Protein AF-A0A9X1DQK3-F1 (afdb_monomer)

Mean predicted aligned error: 9.71 Å

Radius of gyration: 20.02 Å; Cα contacts (8 Å, |Δi|>4): 245; chains: 1; bounding box: 33×39×73 Å

Secondary structure (DSSP, 8-state):
--HHHHHHHHHHHHHHHHHHHHHHH--EEEEE-TTS-EEEEEEE---TTSPSSEEEEEEE-SSS--EEEEEEEEETTEEEEEEE----EE-TT--EE--SS-EEEEEEEPPPPTT--EEEEEEEEETTEEEEEEEE--

Sequence (138 aa):
MKKKSYLKLLIIFVLLGGGVYWYYNSISIWGTSENGMWKATYKKNQDQYVEKGWTGTLKQNSGDKVTVEDITFTDNNKTLMSVGDFEEGKSEDGEETVLYPFSAEFYGGDGPKKGHIYKVHVTWKDKGKSHTDSFRLK

Nearest PDB structures (foldseek):
  6d7j-assembly3_D  TM=5.078E-01  e=7.266E-02  Parabacteroides merdae CL03T12C32
  6d7j-assembly1_C  TM=5.142E-01  e=9.932E-02  Parabacteroides merdae CL03T12C32
  3m7o-assembly3_C  TM=3.415E-01  e=2.170E-01  Mus musculus
  7y1b-assembly1_A  TM=3.908E-01  e=3.614E+00  Mus musculus

Solvent-accessible surface area (backbone atoms only — not comparable to full-atom values): 7928 Å² total; per-residue (Å²): 131,66,71,70,55,55,53,54,53,50,50,51,51,49,51,52,51,48,51,50,52,48,57,72,71,55,59,55,34,36,30,54,28,94,85,54,33,39,35,40,39,39,31,56,53,77,54,90,89,48,76,87,37,21,42,26,35,43,34,48,73,47,83,77,89,59,49,60,53,36,40,36,35,30,52,64,89,43,77,77,40,74,48,57,83,71,70,71,49,67,50,96,90,65,52,70,47,76,58,74,73,37,67,47,78,67,44,78,42,80,73,89,59,91,93,62,46,38,35,43,34,43,31,32,32,52,99,87,44,77,46,74,47,70,31,55,45,85

pLDDT: mean 84.65, std 13.95, range [46.69, 98.06]

Foldseek 3Di:
DVPVVVVVVVVVVCCVVVVVVCVQVPAKWKKAFPVRQKIKIWGFDPDPPDPGWIWIKMWGPDDDDWAWAWKWKDWANHTPFIDGDDDFDADPVGDTDDCVRHMDTTDTHHGDDPPIWMKMWIWIDDPRDIDITIITID

Structure (mmCIF, N/CA/C/O backbone):
data_AF-A0A9X1DQK3-F1
#
_entry.id   AF-A0A9X1DQK3-F1
#
loop_
_atom_site.group_PDB
_atom_site.id
_atom_site.type_symbol
_atom_site.label_atom_id
_atom_site.label_alt_id
_atom_site.label_comp_id
_atom_site.label_asym_id
_atom_site.label_entity_id
_atom_site.label_seq_id
_atom_site.pdbx_PDB_ins_code
_atom_site.Cartn_x
_atom_site.Cartn_y
_atom_site.Cartn_z
_atom_site.occupancy
_atom_site.B_iso_or_equiv
_atom_site.auth_seq_id
_atom_site.auth_comp_id
_atom_site.auth_asym_id
_atom_site.auth_atom_id
_atom_site.pdbx_PDB_model_num
ATOM 1 N N . MET A 1 1 ? -20.643 -1.828 -54.652 1.00 46.75 1 MET A N 1
ATOM 2 C CA . MET A 1 1 ? -19.363 -2.380 -54.137 1.00 46.75 1 MET A CA 1
ATOM 3 C C . MET A 1 1 ? -18.669 -1.552 -53.036 1.00 46.75 1 MET A C 1
ATOM 5 O O . MET A 1 1 ? -17.681 -2.030 -52.502 1.00 46.75 1 MET A O 1
ATOM 9 N N . LYS A 1 2 ? -19.162 -0.370 -52.616 1.00 46.69 2 LYS A N 1
ATOM 10 C CA . LYS A 1 2 ? -18.430 0.501 -51.665 1.00 46.69 2 LYS A CA 1
ATOM 11 C C . LYS A 1 2 ? -18.613 0.172 -50.167 1.00 46.69 2 LYS A C 1
ATOM 13 O O . LYS A 1 2 ? -17.685 0.362 -49.392 1.00 46.69 2 LYS A O 1
ATOM 18 N N . LYS A 1 3 ? -19.755 -0.400 -49.750 1.00 48.94 3 LYS A N 1
ATOM 19 C CA . LYS A 1 3 ? -20.066 -0.684 -48.325 1.00 48.94 3 LYS A CA 1
ATOM 20 C C . LYS A 1 3 ? -19.091 -1.665 -47.641 1.00 48.94 3 LYS A C 1
ATOM 22 O O . LYS A 1 3 ? -18.758 -1.472 -46.479 1.00 48.94 3 LYS A O 1
ATOM 27 N N . LYS A 1 4 ? -18.579 -2.673 -48.365 1.00 54.09 4 LYS A N 1
ATOM 28 C CA . LYS A 1 4 ? -17.612 -3.655 -47.823 1.00 54.09 4 LYS A CA 1
ATOM 29 C C . LYS A 1 4 ? -16.218 -3.058 -47.559 1.00 54.09 4 LYS A C 1
ATOM 31 O O . LYS A 1 4 ? -15.496 -3.591 -46.725 1.00 54.09 4 LYS A O 1
ATOM 36 N N . SER A 1 5 ? -15.846 -1.968 -48.241 1.00 59.38 5 SER A N 1
ATOM 37 C CA . SER A 1 5 ? -14.532 -1.322 -48.083 1.00 59.38 5 SER A CA 1
ATOM 38 C C . SER A 1 5 ? -14.469 -0.439 -46.835 1.00 59.38 5 SER A C 1
ATOM 40 O O . SER A 1 5 ? -13.489 -0.489 -46.099 1.00 59.38 5 SER A O 1
ATOM 42 N N . TYR A 1 6 ? -15.538 0.313 -46.553 1.00 62.84 6 TYR A N 1
ATOM 43 C CA . TYR A 1 6 ? -15.626 1.142 -45.345 1.00 62.84 6 TYR A CA 1
ATOM 44 C C . TYR A 1 6 ? -15.716 0.305 -44.068 1.00 62.84 6 TYR A C 1
ATOM 46 O O . TYR A 1 6 ? -15.136 0.681 -43.058 1.00 62.84 6 TYR A O 1
ATOM 54 N N . LEU A 1 7 ? -16.363 -0.866 -44.125 1.00 67.75 7 LEU A N 1
ATOM 55 C CA . LEU A 1 7 ? -16.432 -1.781 -42.983 1.00 67.75 7 LEU A CA 1
ATOM 56 C C . LEU A 1 7 ? -15.043 -2.314 -42.588 1.00 67.75 7 LEU A C 1
ATOM 58 O O . LEU A 1 7 ? -14.727 -2.376 -41.406 1.00 67.75 7 LEU A O 1
ATOM 62 N N . LYS A 1 8 ? -14.183 -2.638 -43.566 1.00 68.75 8 LYS A N 1
ATOM 63 C CA . LYS A 1 8 ? -12.796 -3.062 -43.300 1.00 68.75 8 LYS A CA 1
ATOM 64 C C . LYS A 1 8 ? -11.957 -1.942 -42.679 1.00 68.75 8 LYS A C 1
ATOM 66 O O . LYS A 1 8 ? -11.216 -2.199 -41.738 1.00 68.75 8 LYS A O 1
ATOM 71 N N . LEU A 1 9 ? -12.099 -0.711 -43.172 1.00 71.88 9 LEU A N 1
ATOM 72 C CA . LEU A 1 9 ? -11.417 0.461 -42.612 1.00 71.88 9 LEU A CA 1
ATOM 73 C C . LEU A 1 9 ? -11.883 0.775 -41.185 1.00 71.88 9 LEU A C 1
ATOM 75 O O . LEU A 1 9 ? -11.050 1.036 -40.325 1.00 71.88 9 LEU A O 1
ATOM 79 N N . LEU A 1 10 ? -13.187 0.678 -40.912 1.00 75.69 10 LEU A N 1
ATOM 80 C CA . LEU A 1 10 ? -13.743 0.847 -39.568 1.00 75.69 10 LEU A CA 1
ATOM 81 C C . LEU A 1 10 ? -13.177 -0.197 -38.593 1.00 75.69 10 LEU A C 1
ATOM 83 O O . LEU A 1 10 ? -12.760 0.160 -37.500 1.00 75.69 10 LEU A O 1
ATOM 87 N N . ILE A 1 11 ? -13.105 -1.469 -39.002 1.00 77.94 11 ILE A N 1
ATOM 88 C CA . ILE A 1 11 ? -12.522 -2.544 -38.183 1.00 77.94 11 ILE A CA 1
ATOM 89 C C . ILE A 1 11 ? -11.049 -2.254 -37.868 1.00 77.94 11 ILE A C 1
ATOM 91 O O . ILE A 1 11 ? -10.636 -2.407 -36.724 1.00 77.94 11 ILE A O 1
ATOM 95 N N . ILE A 1 12 ? -10.266 -1.783 -38.843 1.00 77.94 12 ILE A N 1
ATOM 96 C CA . ILE A 1 12 ? -8.863 -1.395 -38.624 1.00 77.94 12 ILE A CA 1
ATOM 97 C C . ILE A 1 12 ? -8.765 -0.224 -37.637 1.00 77.94 12 ILE A C 1
ATOM 99 O O . ILE A 1 12 ? -7.951 -0.274 -36.720 1.00 77.94 12 ILE A O 1
ATOM 103 N N . PHE A 1 13 ? -9.617 0.796 -37.767 1.00 76.12 13 PHE A N 1
ATOM 104 C CA . PHE A 1 13 ? -9.651 1.928 -36.835 1.00 76.12 13 PHE A CA 1
ATOM 105 C C . PHE A 1 13 ? -10.070 1.522 -35.418 1.00 76.12 13 PHE A C 1
ATOM 107 O O . PHE A 1 13 ? -9.493 2.015 -34.456 1.00 76.12 13 PHE A O 1
ATOM 114 N N . VAL A 1 14 ? -11.024 0.599 -35.273 1.00 77.25 14 VAL A N 1
ATOM 115 C CA . VAL A 1 14 ? -11.441 0.062 -33.969 1.00 77.25 14 VAL A CA 1
ATOM 116 C C . VAL A 1 14 ? -10.349 -0.816 -33.357 1.00 77.25 14 VAL A C 1
ATOM 118 O O . VAL A 1 14 ? -10.127 -0.742 -32.155 1.00 77.25 14 VAL A O 1
ATOM 121 N N . LEU A 1 15 ? -9.623 -1.604 -34.155 1.00 73.31 15 LEU A N 1
ATOM 122 C CA . LEU A 1 15 ? -8.502 -2.418 -33.672 1.00 73.31 15 LEU A CA 1
ATOM 123 C C . LEU A 1 15 ? -7.295 -1.565 -33.269 1.00 73.31 15 LEU A C 1
ATOM 125 O O . LEU A 1 15 ? -6.686 -1.830 -32.237 1.00 73.31 15 LEU A O 1
ATOM 129 N N . LEU A 1 16 ? -6.968 -0.524 -34.038 1.00 71.94 16 LEU A N 1
ATOM 130 C CA . LEU A 1 16 ? -5.903 0.420 -33.693 1.00 71.94 16 LEU A CA 1
ATOM 131 C C . LEU A 1 16 ? -6.301 1.285 -32.493 1.00 71.94 16 LEU A C 1
ATOM 133 O O . LEU A 1 16 ? -5.528 1.403 -31.551 1.00 71.94 16 LEU A O 1
ATOM 137 N N . GLY A 1 17 ? -7.523 1.823 -32.475 1.00 60.53 17 GLY A N 1
ATOM 138 C CA . GLY A 1 17 ? -8.048 2.599 -31.351 1.00 60.53 17 GLY A CA 1
ATOM 139 C C . GLY A 1 17 ? -8.172 1.766 -30.073 1.00 60.53 17 GLY A C 1
ATOM 140 O O . GLY A 1 17 ? -7.756 2.211 -29.009 1.00 60.53 17 GLY A O 1
ATOM 141 N N . GLY A 1 18 ? -8.667 0.531 -30.182 1.00 60.97 18 GLY A N 1
ATOM 142 C CA . GLY A 1 18 ? -8.780 -0.417 -29.075 1.00 60.97 18 GLY A CA 1
ATOM 143 C C . GLY A 1 18 ? -7.425 -0.911 -28.575 1.00 60.97 18 GLY A C 1
ATOM 144 O O . GLY A 1 18 ? -7.206 -0.957 -27.370 1.00 60.97 18 GLY A O 1
ATOM 145 N N . GLY A 1 19 ? -6.488 -1.209 -29.480 1.00 59.28 19 GLY A N 1
ATOM 146 C CA . GLY A 1 19 ? -5.124 -1.613 -29.131 1.00 59.28 19 GLY A CA 1
ATOM 147 C C . GLY A 1 19 ? -4.342 -0.500 -28.435 1.00 59.28 19 GLY A C 1
ATOM 148 O O . GLY A 1 19 ? -3.676 -0.748 -27.433 1.00 59.28 19 GLY A O 1
ATOM 149 N N . VAL A 1 20 ? -4.483 0.741 -28.907 1.00 55.91 20 VAL A N 1
ATOM 150 C CA . VAL A 1 20 ? -3.895 1.924 -28.270 1.00 55.91 20 VAL A CA 1
ATOM 151 C C . VAL A 1 20 ? -4.556 2.191 -26.913 1.00 55.91 20 VAL A C 1
ATOM 153 O O . VAL A 1 20 ? -3.849 2.360 -25.923 1.00 55.91 20 VAL A O 1
ATOM 156 N N . TYR A 1 21 ? -5.887 2.135 -26.814 1.00 53.84 21 TYR A N 1
ATOM 157 C CA . TYR A 1 21 ? -6.611 2.302 -25.547 1.00 53.84 21 TYR A CA 1
ATOM 158 C C . TYR A 1 21 ? -6.228 1.240 -24.500 1.00 53.84 21 TYR A C 1
ATOM 160 O O . TYR A 1 21 ? -5.984 1.576 -23.340 1.00 53.84 21 TYR A O 1
ATOM 168 N N . TRP A 1 22 ? -6.100 -0.030 -24.901 1.00 54.28 22 TRP A N 1
ATOM 169 C CA . TRP A 1 22 ? -5.597 -1.085 -24.018 1.00 54.28 22 TRP A CA 1
ATOM 170 C C . TRP A 1 22 ? -4.147 -0.851 -23.611 1.00 54.28 22 TRP A C 1
ATOM 172 O O . TRP A 1 22 ? -3.832 -0.996 -22.434 1.00 54.28 22 TRP A O 1
ATOM 182 N N . TYR A 1 23 ? -3.280 -0.435 -24.535 1.00 56.03 23 TYR A N 1
ATOM 183 C CA . TYR A 1 23 ? -1.887 -0.124 -24.225 1.00 56.03 23 TYR A CA 1
ATOM 184 C C . TYR A 1 23 ? -1.776 0.997 -23.182 1.00 56.03 23 TYR A C 1
ATOM 186 O O . TYR A 1 23 ? -1.088 0.824 -22.172 1.00 56.03 23 TYR A O 1
ATOM 194 N N . TYR A 1 24 ? -2.533 2.087 -23.352 1.00 51.22 24 TYR A N 1
ATOM 195 C CA . TYR A 1 24 ? -2.587 3.186 -22.387 1.00 51.22 24 TYR A CA 1
ATOM 196 C C . TYR A 1 24 ? -3.140 2.746 -21.023 1.00 51.22 24 TYR A C 1
ATOM 198 O O . TYR A 1 24 ? -2.622 3.167 -19.993 1.00 51.22 24 TYR A O 1
ATOM 206 N N . ASN A 1 25 ? -4.119 1.842 -20.963 1.00 52.53 25 ASN A N 1
ATOM 207 C CA . ASN A 1 25 ? -4.657 1.382 -19.678 1.00 52.53 25 ASN A CA 1
ATOM 208 C C . ASN A 1 25 ? -3.877 0.213 -19.032 1.00 52.53 25 ASN A C 1
ATOM 210 O O . ASN A 1 25 ? -4.201 -0.168 -17.911 1.00 52.53 25 ASN A O 1
ATOM 214 N N . SER A 1 26 ? -2.862 -0.350 -19.705 1.00 59.19 26 SER A N 1
ATOM 215 C CA . SER A 1 26 ? -2.232 -1.626 -19.305 1.00 59.19 26 SER A CA 1
ATOM 216 C C . SER A 1 26 ? -1.059 -1.537 -18.326 1.00 59.19 26 SER A C 1
ATOM 218 O O . SER A 1 26 ? -0.696 -2.553 -17.738 1.00 59.19 26 SER A O 1
ATOM 220 N N . ILE A 1 27 ? -0.429 -0.371 -18.148 1.00 81.25 27 ILE A N 1
ATOM 221 C CA . ILE A 1 27 ? 0.817 -0.280 -17.370 1.00 81.25 27 ILE A CA 1
ATOM 222 C C . ILE A 1 27 ? 0.502 0.025 -15.898 1.00 81.25 27 ILE A C 1
ATOM 224 O O . ILE A 1 27 ? 0.712 1.134 -15.399 1.00 81.25 27 ILE A O 1
ATOM 228 N N . SER A 1 28 ? -0.047 -0.976 -15.215 1.00 89.44 28 SER A N 1
ATOM 229 C CA . SER A 1 28 ? -0.271 -0.978 -13.772 1.00 89.44 28 SER A CA 1
ATOM 230 C C . SER A 1 28 ? -0.136 -2.387 -13.196 1.00 89.44 28 SER A C 1
ATOM 232 O O . SER A 1 28 ? -0.355 -3.376 -13.891 1.00 89.44 28 SER A O 1
ATOM 234 N N . ILE A 1 29 ? 0.201 -2.464 -11.912 1.00 93.19 29 ILE A N 1
ATOM 235 C CA . ILE A 1 29 ? -0.028 -3.647 -11.079 1.00 93.19 29 ILE A CA 1
ATOM 236 C C . ILE A 1 29 ? -1.024 -3.270 -9.989 1.00 93.19 29 ILE A C 1
ATOM 238 O O . ILE A 1 29 ? -1.091 -2.113 -9.564 1.00 93.19 29 ILE A O 1
ATOM 242 N N . TRP A 1 30 ? -1.828 -4.217 -9.535 1.00 95.31 30 TRP A N 1
ATOM 243 C CA . TRP A 1 30 ? -2.834 -3.940 -8.513 1.00 95.31 30 TRP A CA 1
ATOM 244 C C . TRP A 1 30 ? -3.101 -5.164 -7.649 1.00 95.31 30 TRP A C 1
ATOM 246 O O . TRP A 1 30 ? -2.745 -6.292 -7.983 1.00 95.31 30 TRP A O 1
ATOM 256 N N . GLY A 1 31 ? -3.710 -4.935 -6.497 1.00 96.56 31 GLY A N 1
ATOM 257 C CA . GLY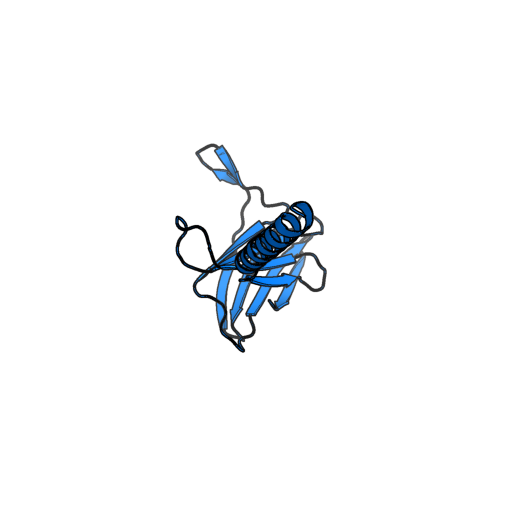 A 1 31 ? -4.056 -5.990 -5.562 1.00 96.56 31 GLY A CA 1
ATOM 258 C C . GLY A 1 31 ? -5.229 -5.583 -4.694 1.00 96.56 31 GLY A C 1
ATOM 259 O O . GLY A 1 31 ? -5.560 -4.401 -4.575 1.00 96.56 31 GLY A O 1
ATOM 260 N N . THR A 1 32 ? -5.864 -6.580 -4.098 1.00 9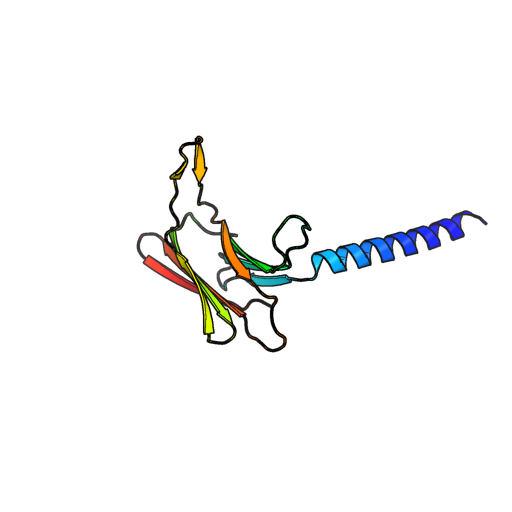7.38 32 THR A N 1
ATOM 261 C CA . THR A 1 32 ? -6.949 -6.395 -3.139 1.00 97.38 32 THR A CA 1
ATOM 262 C C . THR A 1 32 ? -6.644 -7.236 -1.908 1.00 97.38 32 THR A C 1
ATOM 264 O O . THR A 1 32 ? -6.097 -8.334 -2.048 1.00 97.38 32 THR A O 1
ATOM 267 N N . SER A 1 33 ? -6.943 -6.710 -0.722 1.00 96.62 33 SER A N 1
ATOM 268 C CA . SER A 1 33 ? -6.832 -7.458 0.530 1.00 96.62 33 SER A CA 1
ATOM 269 C C . SER A 1 33 ? -7.762 -8.672 0.527 1.00 96.62 33 SER A C 1
ATOM 271 O O . SER A 1 33 ? -8.769 -8.700 -0.181 1.00 96.62 33 SER A O 1
ATOM 273 N N . GLU A 1 34 ? -7.437 -9.690 1.325 1.00 95.69 34 GLU A N 1
ATOM 274 C CA . GLU A 1 34 ? -8.216 -10.937 1.378 1.00 95.69 34 GLU A CA 1
ATOM 275 C C . GLU A 1 34 ? -9.673 -10.704 1.800 1.00 95.69 34 GLU A C 1
ATOM 277 O O . GLU A 1 34 ? -10.581 -11.343 1.274 1.00 95.69 34 GLU A O 1
ATOM 282 N N . ASN A 1 35 ? -9.903 -9.734 2.689 1.00 92.50 35 ASN A N 1
ATOM 283 C CA . ASN A 1 35 ? -11.235 -9.312 3.125 1.00 92.50 35 ASN A CA 1
ATOM 284 C C . ASN A 1 35 ? -11.978 -8.418 2.105 1.00 92.50 35 ASN A C 1
ATOM 286 O O . ASN A 1 35 ? -13.114 -8.029 2.360 1.00 92.50 35 ASN A O 1
ATOM 290 N N . GLY A 1 36 ? -11.362 -8.059 0.971 1.00 94.56 36 GLY A N 1
ATOM 291 C CA . GLY A 1 36 ? -11.965 -7.200 -0.056 1.00 94.56 36 GLY A CA 1
ATOM 292 C C . GLY A 1 36 ? -12.069 -5.712 0.308 1.00 94.56 36 GLY A C 1
ATOM 293 O O . GLY A 1 36 ? -12.557 -4.916 -0.499 1.00 94.56 36 GLY A O 1
ATOM 294 N N . MET A 1 37 ? -11.618 -5.322 1.500 1.00 95.50 37 MET A N 1
ATOM 295 C CA . MET A 1 37 ? -11.739 -3.962 2.024 1.00 95.50 37 MET A CA 1
ATOM 296 C C . MET A 1 37 ? -10.840 -2.972 1.289 1.00 95.50 37 MET A C 1
ATOM 298 O O . MET A 1 37 ? -11.268 -1.867 0.966 1.00 95.50 37 MET A O 1
ATOM 302 N N . TRP A 1 38 ? -9.615 -3.380 0.970 1.00 97.38 38 TRP A N 1
ATOM 303 C CA . TRP A 1 38 ? -8.571 -2.507 0.455 1.00 97.38 38 TRP A CA 1
ATOM 304 C C . TRP A 1 38 ? -8.197 -2.885 -0.962 1.00 97.38 38 TRP A C 1
ATOM 306 O O . TRP A 1 38 ? -7.961 -4.054 -1.261 1.00 97.38 38 TRP A O 1
ATOM 316 N N . LYS A 1 39 ? -8.061 -1.890 -1.834 1.00 97.25 39 LYS A N 1
ATOM 317 C CA . LYS A 1 39 ? -7.453 -2.053 -3.151 1.00 97.25 39 LYS A CA 1
ATOM 318 C C . LYS A 1 39 ? -6.307 -1.081 -3.307 1.00 97.25 39 LYS A C 1
ATOM 320 O O . LYS A 1 39 ? -6.500 0.129 -3.238 1.00 97.25 39 LYS A O 1
ATOM 325 N N . ALA A 1 40 ? -5.133 -1.622 -3.593 1.00 97.12 40 ALA A N 1
ATOM 326 C CA . ALA A 1 40 ? -3.983 -0.827 -3.973 1.00 97.12 40 ALA A CA 1
ATOM 327 C C . ALA A 1 40 ? -3.737 -0.951 -5.475 1.00 97.12 40 ALA A C 1
ATOM 329 O O . ALA A 1 40 ? -3.848 -2.031 -6.060 1.00 97.12 40 ALA A O 1
ATOM 330 N N . THR A 1 41 ? -3.408 0.170 -6.100 1.00 95.56 41 THR A N 1
ATOM 331 C CA . THR A 1 41 ? -3.004 0.244 -7.503 1.00 95.56 41 THR A CA 1
ATOM 332 C C . THR A 1 41 ? -1.659 0.934 -7.566 1.00 95.56 41 THR A C 1
ATOM 334 O O . THR A 1 41 ? -1.483 1.964 -6.932 1.00 95.56 41 THR A O 1
ATOM 337 N N . TYR A 1 42 ? -0.734 0.390 -8.344 1.00 94.00 42 TYR A N 1
ATOM 338 C CA . TYR A 1 42 ? 0.525 1.032 -8.674 1.00 94.00 42 TYR A CA 1
ATOM 339 C C . TYR A 1 42 ? 0.584 1.197 -10.187 1.00 94.00 42 TYR A C 1
ATOM 341 O O . TYR A 1 42 ? 0.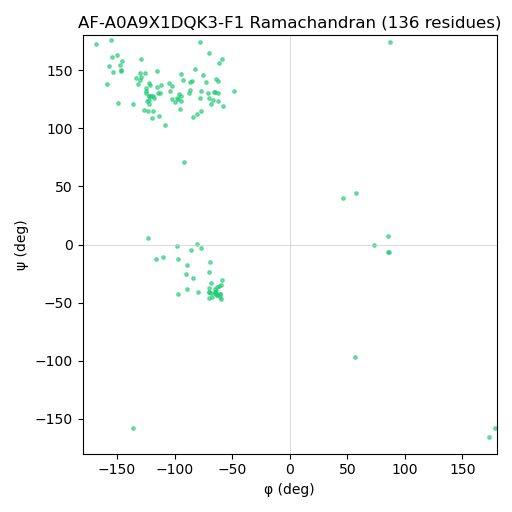646 0.207 -10.917 1.00 94.00 42 TYR A O 1
ATOM 349 N N . LYS A 1 43 ? 0.464 2.434 -10.673 1.00 91.81 43 LYS A N 1
ATOM 350 C CA . LYS A 1 43 ? 0.260 2.734 -12.096 1.00 91.81 43 LYS A CA 1
ATOM 351 C C . LYS A 1 43 ? 1.257 3.774 -12.579 1.00 91.81 43 LYS A C 1
ATOM 353 O O . LYS A 1 43 ? 1.583 4.708 -11.857 1.00 91.81 43 LYS A O 1
ATOM 358 N N . LYS A 1 44 ? 1.711 3.626 -13.823 1.00 89.06 44 LYS A N 1
ATOM 359 C CA . LYS A 1 44 ? 2.568 4.618 -14.474 1.00 89.06 44 LYS A CA 1
ATOM 360 C C . LYS A 1 44 ? 1.818 5.939 -14.673 1.00 89.06 44 LYS A C 1
ATOM 362 O O . LYS A 1 44 ? 0.729 5.939 -15.251 1.00 89.06 44 LYS A O 1
ATOM 367 N N . ASN A 1 45 ? 2.440 7.049 -14.287 1.00 84.25 45 ASN A N 1
ATOM 368 C CA . ASN A 1 45 ? 1.970 8.396 -14.589 1.00 84.25 45 ASN A CA 1
ATOM 369 C C . ASN A 1 45 ? 2.105 8.636 -16.095 1.00 84.25 45 ASN A C 1
ATOM 371 O O . ASN A 1 45 ? 3.179 8.473 -16.680 1.00 84.25 45 ASN A O 1
ATOM 375 N N . GLN A 1 46 ? 0.978 8.937 -16.735 1.00 71.56 46 GLN A N 1
ATOM 376 C CA . GLN A 1 46 ? 0.889 9.165 -18.182 1.00 71.56 46 GLN A CA 1
ATOM 377 C C . GLN A 1 46 ? 0.618 10.622 -18.534 1.00 71.56 46 GLN A C 1
ATOM 379 O O . GLN A 1 46 ? 0.716 10.985 -19.704 1.00 71.56 46 GLN A O 1
ATOM 384 N N . ASP A 1 47 ? 0.281 11.435 -17.537 1.00 68.88 47 ASP A N 1
ATOM 385 C CA . ASP A 1 47 ? 0.163 12.866 -17.725 1.00 68.88 47 ASP A CA 1
ATOM 386 C C . ASP A 1 47 ? 1.561 13.453 -17.946 1.00 68.88 47 ASP A C 1
ATOM 388 O O . ASP A 1 47 ? 2.488 13.214 -17.175 1.00 68.88 47 ASP A O 1
ATOM 392 N N . GLN A 1 48 ? 1.708 14.192 -19.041 1.00 57.00 48 GLN A N 1
ATOM 393 C CA . GLN A 1 48 ? 2.944 14.870 -19.420 1.00 57.00 48 GLN A CA 1
ATOM 394 C C . GLN A 1 48 ? 3.289 16.050 -18.497 1.00 57.00 48 GLN A C 1
ATOM 396 O O . GLN A 1 48 ? 4.423 16.525 -18.535 1.00 57.00 48 GLN A O 1
ATOM 401 N N . TYR A 1 49 ? 2.326 16.516 -17.697 1.00 61.88 49 TYR A N 1
ATOM 402 C CA . TYR A 1 49 ? 2.485 17.602 -16.731 1.00 61.88 49 TYR A CA 1
ATOM 403 C C . TYR A 1 49 ? 2.749 17.111 -15.301 1.00 61.88 49 TYR A C 1
ATOM 405 O O . TYR A 1 49 ? 3.145 17.907 -14.454 1.00 61.88 49 TYR A O 1
ATOM 413 N N . VAL A 1 50 ? 2.562 15.815 -15.035 1.00 62.75 50 VAL A N 1
ATOM 414 C CA . VAL A 1 50 ? 2.890 15.181 -13.750 1.00 62.75 50 VAL A CA 1
ATOM 415 C C . VAL A 1 50 ? 4.295 14.590 -13.844 1.00 62.75 50 VAL A C 1
ATOM 417 O O . VAL A 1 50 ? 4.716 14.139 -14.913 1.00 62.75 50 VAL A O 1
ATOM 420 N N . GLU A 1 51 ? 5.045 14.596 -12.737 1.00 61.56 51 GLU A N 1
ATOM 421 C CA . GLU A 1 51 ? 6.377 13.993 -12.699 1.00 61.56 51 GLU A CA 1
ATOM 422 C C . GLU A 1 51 ? 6.369 12.577 -13.294 1.00 61.56 51 GLU A C 1
ATOM 424 O O . GLU A 1 51 ? 5.519 11.728 -12.988 1.00 61.56 51 GLU A O 1
ATOM 429 N N . LYS A 1 52 ? 7.341 12.327 -14.181 1.00 67.12 52 LYS A N 1
ATOM 430 C CA . LYS A 1 52 ? 7.548 11.012 -14.787 1.00 67.12 52 LYS A CA 1
ATOM 431 C C . LYS A 1 52 ? 7.789 10.003 -13.668 1.00 67.12 52 LYS A C 1
ATOM 433 O O . LYS A 1 52 ? 8.777 10.105 -12.954 1.00 67.12 52 LYS A O 1
ATOM 438 N N . GLY A 1 53 ? 6.928 9.000 -13.562 1.00 84.25 53 GLY A N 1
ATOM 439 C CA . GLY A 1 53 ? 7.045 8.004 -12.505 1.00 84.25 53 GLY A CA 1
ATOM 440 C C . GLY A 1 53 ? 5.865 7.053 -12.475 1.00 84.25 53 GLY A C 1
ATOM 441 O O . GLY A 1 53 ? 5.094 6.949 -13.431 1.00 84.25 53 GLY A O 1
ATOM 442 N N . TRP A 1 54 ? 5.755 6.329 -11.378 1.00 91.38 54 TRP A N 1
ATOM 443 C CA . TRP A 1 54 ? 4.616 5.502 -11.032 1.00 91.38 54 TRP A CA 1
ATOM 444 C C . TRP A 1 54 ? 4.063 5.952 -9.692 1.00 91.38 54 TRP A C 1
ATOM 446 O O . TRP A 1 54 ? 4.837 6.192 -8.765 1.00 91.38 54 TRP A O 1
ATOM 456 N N . THR A 1 55 ? 2.741 5.983 -9.588 1.00 92.38 55 THR A N 1
ATOM 457 C CA . THR A 1 55 ? 2.030 6.376 -8.375 1.00 92.38 55 THR A CA 1
ATOM 458 C C . THR A 1 55 ? 1.263 5.193 -7.800 1.00 92.38 55 THR A C 1
ATOM 460 O O . THR A 1 55 ? 0.569 4.455 -8.511 1.00 92.38 55 THR A O 1
ATOM 463 N N . GLY A 1 56 ? 1.450 4.983 -6.500 1.00 94.06 56 GLY A N 1
ATOM 464 C CA . GLY A 1 56 ? 0.759 4.015 -5.667 1.00 94.06 56 GLY A CA 1
ATOM 465 C C . GLY A 1 56 ? -0.420 4.678 -4.976 1.00 94.06 56 GLY A C 1
ATOM 466 O O . GLY A 1 56 ? -0.237 5.652 -4.256 1.00 94.06 56 GLY A O 1
ATOM 467 N N . THR A 1 57 ? -1.619 4.144 -5.167 1.00 95.12 57 THR A N 1
ATOM 468 C CA . THR A 1 57 ? -2.845 4.632 -4.530 1.00 95.12 57 THR A CA 1
ATOM 469 C C . THR A 1 57 ? -3.521 3.496 -3.785 1.00 95.12 57 THR A C 1
ATOM 471 O O . THR A 1 57 ? -3.720 2.418 -4.355 1.00 95.12 57 THR A O 1
ATOM 474 N N . LEU A 1 58 ? -3.911 3.742 -2.538 1.00 96.44 58 LEU A N 1
ATOM 475 C CA . LEU A 1 58 ? -4.753 2.855 -1.747 1.00 96.44 58 LEU A CA 1
ATOM 476 C C . LEU A 1 58 ? -6.175 3.408 -1.721 1.00 96.44 58 LEU A C 1
ATOM 478 O O . LEU A 1 58 ? -6.363 4.607 -1.538 1.00 96.44 58 LEU A O 1
ATOM 482 N N . LYS A 1 59 ? -7.168 2.536 -1.892 1.00 95.81 59 LYS A N 1
ATOM 483 C CA . LYS A 1 59 ? -8.588 2.868 -1.765 1.00 95.81 59 LYS A CA 1
ATOM 484 C C . LYS A 1 59 ? -9.307 1.850 -0.895 1.00 95.81 59 LYS A C 1
ATOM 486 O O . LYS A 1 59 ? -9.098 0.644 -1.050 1.00 95.81 59 LYS A O 1
ATOM 491 N N . GLN A 1 60 ? -10.185 2.339 -0.033 1.00 95.00 60 GLN A N 1
ATOM 492 C CA . GLN A 1 60 ? -11.163 1.538 0.680 1.00 95.00 60 GLN A CA 1
ATOM 493 C C . GLN A 1 60 ? -12.349 1.267 -0.252 1.00 95.00 60 GLN A C 1
ATOM 495 O O . GLN A 1 60 ? -13.074 2.176 -0.648 1.00 95.00 60 GLN A O 1
ATOM 500 N N . ASN A 1 61 ? -12.528 0.008 -0.638 1.00 91.06 61 ASN A N 1
ATOM 501 C CA . ASN A 1 61 ? -13.602 -0.425 -1.531 1.00 91.06 61 ASN A CA 1
ATOM 502 C C . ASN A 1 61 ? -14.879 -0.819 -0.785 1.00 91.06 61 ASN A C 1
ATOM 504 O O . ASN A 1 61 ? -15.953 -0.832 -1.382 1.00 91.06 61 ASN A O 1
ATOM 508 N N . SER A 1 62 ? -14.757 -1.236 0.473 1.00 88.38 62 SER A N 1
ATOM 509 C CA . SER A 1 62 ? -15.874 -1.742 1.267 1.00 88.38 62 SER A CA 1
ATOM 510 C C . SER A 1 62 ? -15.615 -1.575 2.766 1.00 88.38 62 SER A C 1
ATOM 512 O O . SER A 1 62 ? -14.546 -1.119 3.177 1.00 88.38 62 SER A O 1
ATOM 514 N N . GLY A 1 63 ? -16.607 -1.934 3.579 1.00 86.62 63 GLY A N 1
ATOM 515 C CA . GLY A 1 63 ? -16.535 -1.852 5.035 1.00 86.62 63 GLY A CA 1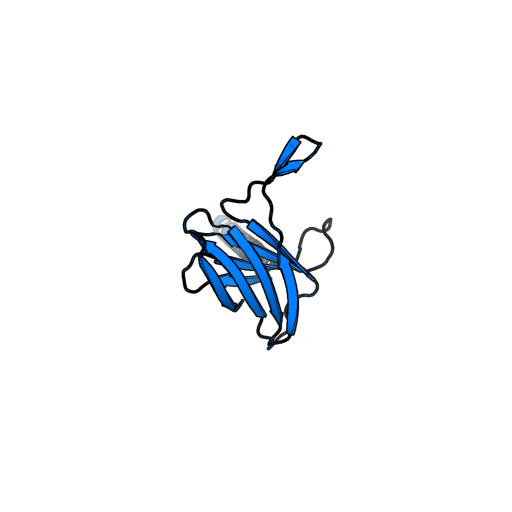
ATOM 516 C C . GLY A 1 63 ? -16.950 -0.496 5.606 1.00 86.62 63 GLY A C 1
ATOM 517 O O . GLY A 1 63 ? -17.239 0.463 4.884 1.00 86.62 63 GLY A O 1
ATOM 518 N N . ASP A 1 64 ? -16.993 -0.452 6.933 1.00 88.94 64 ASP A N 1
ATOM 519 C CA . ASP A 1 64 ? -17.394 0.724 7.702 1.00 88.94 64 ASP A CA 1
ATOM 520 C C . ASP A 1 64 ? -16.269 1.772 7.775 1.00 88.94 64 ASP A C 1
ATOM 522 O O . ASP A 1 64 ? -15.145 1.550 7.312 1.00 88.94 64 ASP A O 1
ATOM 526 N N . LYS A 1 65 ? -16.567 2.943 8.353 1.00 91.19 65 LYS A N 1
ATOM 527 C CA . LYS A 1 65 ? -15.551 3.969 8.628 1.00 91.19 65 LYS A CA 1
ATOM 528 C C . LYS A 1 65 ? -14.516 3.414 9.610 1.00 91.19 65 LYS A C 1
ATOM 530 O O . LYS A 1 65 ? -14.867 3.014 10.718 1.00 91.19 65 LYS A O 1
AT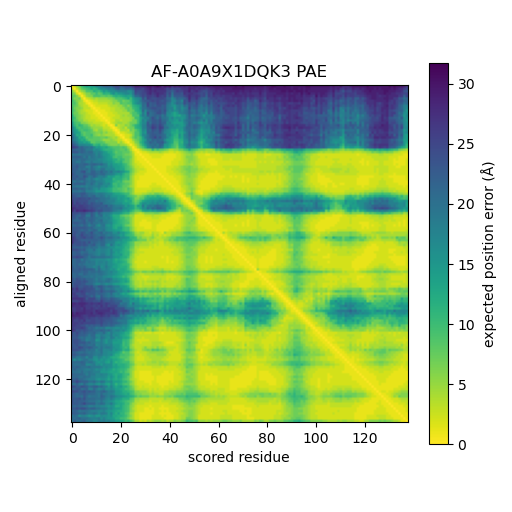OM 535 N N . VAL A 1 66 ? -13.249 3.439 9.204 1.00 91.56 66 VAL A N 1
ATOM 536 C CA . VAL A 1 66 ? -12.097 3.011 10.007 1.00 91.56 66 VAL A CA 1
ATOM 537 C C . VAL A 1 66 ? -11.024 4.089 10.012 1.00 91.56 66 VAL A C 1
ATOM 539 O O . VAL A 1 66 ? -10.988 4.942 9.125 1.00 91.56 66 VAL A O 1
ATOM 542 N N . THR A 1 67 ? -10.135 4.040 10.999 1.00 92.44 67 THR A N 1
ATOM 543 C CA . THR A 1 67 ? -8.948 4.901 11.037 1.00 92.44 67 THR A CA 1
ATOM 544 C C . THR A 1 67 ? -7.779 4.138 10.437 1.00 92.44 67 THR A C 1
ATOM 546 O O . THR A 1 67 ? -7.389 3.110 10.984 1.00 92.44 67 THR A O 1
ATOM 549 N N . VAL A 1 68 ? -7.223 4.607 9.323 1.00 93.56 68 VAL A N 1
ATOM 550 C CA . VAL A 1 68 ? -5.967 4.055 8.792 1.00 93.56 68 VAL A CA 1
ATOM 551 C C . VAL A 1 68 ? -4.815 4.630 9.610 1.00 93.56 68 VAL A C 1
ATOM 553 O O . VAL A 1 68 ? -4.723 5.842 9.766 1.00 93.56 68 VAL A O 1
ATOM 556 N N . GLU A 1 69 ? -3.973 3.759 10.160 1.00 94.06 69 GLU A N 1
ATOM 557 C CA . GLU A 1 69 ? -2.836 4.126 11.013 1.00 94.06 69 GLU A CA 1
ATOM 558 C C . GLU A 1 69 ? -1.533 4.181 10.196 1.00 94.06 69 GLU A C 1
ATOM 560 O O . GLU A 1 69 ? -0.760 5.122 10.345 1.00 94.06 69 GLU A O 1
ATOM 565 N N . ASP A 1 70 ? -1.302 3.207 9.307 1.00 96.44 70 ASP A N 1
ATOM 566 C CA . ASP A 1 70 ? -0.103 3.150 8.460 1.00 96.44 70 ASP A CA 1
ATOM 567 C C . ASP A 1 70 ? -0.361 2.388 7.151 1.00 96.44 70 ASP A C 1
ATOM 569 O O . ASP A 1 70 ? -1.140 1.428 7.101 1.00 96.44 70 ASP A O 1
ATOM 573 N N . ILE A 1 71 ? 0.334 2.798 6.091 1.00 97.12 71 ILE A N 1
ATOM 574 C CA . ILE A 1 71 ? 0.448 2.078 4.828 1.00 97.12 71 ILE A CA 1
ATOM 575 C C . ILE A 1 71 ? 1.929 1.833 4.548 1.00 97.12 71 ILE A C 1
ATOM 577 O O . ILE A 1 71 ? 2.678 2.760 4.238 1.00 97.12 71 ILE A O 1
ATOM 581 N N . THR A 1 72 ? 2.334 0.565 4.549 1.00 97.44 72 THR A N 1
ATOM 582 C CA . THR A 1 72 ? 3.687 0.150 4.166 1.00 97.44 72 THR A CA 1
ATOM 583 C C . THR A 1 72 ? 3.680 -0.457 2.761 1.00 97.44 72 THR A C 1
ATOM 585 O O . THR A 1 72 ? 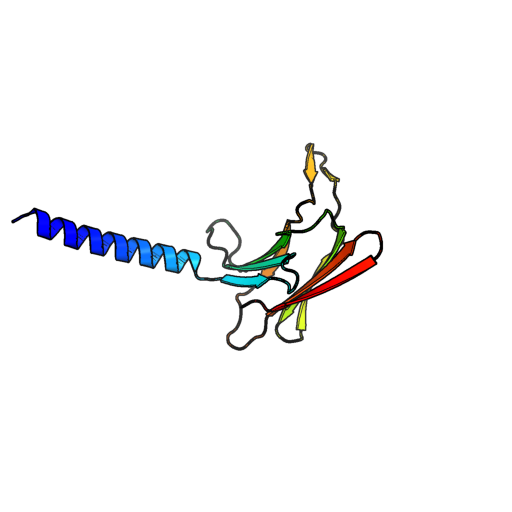2.893 -1.360 2.461 1.00 97.44 72 THR A O 1
ATOM 588 N N . PHE A 1 73 ? 4.605 -0.031 1.899 1.00 97.12 73 PHE A N 1
ATOM 589 C CA . PHE A 1 73 ? 4.833 -0.616 0.573 1.00 97.12 73 PHE A CA 1
ATOM 590 C C . PHE A 1 73 ? 6.197 -1.304 0.505 1.00 97.12 73 PHE A C 1
ATOM 592 O O . PHE A 1 73 ? 7.215 -0.714 0.872 1.00 97.12 73 PHE A O 1
ATOM 599 N N . THR A 1 74 ? 6.240 -2.548 0.025 1.00 97.25 74 THR A N 1
ATOM 600 C CA . THR A 1 74 ? 7.463 -3.363 -0.011 1.00 97.25 74 THR A CA 1
ATOM 601 C C . THR A 1 74 ? 7.778 -3.896 -1.406 1.00 97.25 74 THR A C 1
ATOM 603 O O . THR A 1 74 ? 6.884 -4.203 -2.194 1.00 97.25 74 THR A O 1
ATOM 606 N N . ASP A 1 75 ? 9.075 -4.035 -1.687 1.00 96.31 75 ASP A N 1
ATOM 607 C CA . ASP A 1 75 ? 9.648 -4.761 -2.821 1.00 96.31 75 ASP A CA 1
ATOM 608 C C . ASP A 1 75 ? 10.413 -5.982 -2.286 1.00 96.31 75 ASP A C 1
ATOM 610 O O . ASP A 1 75 ? 11.453 -5.863 -1.626 1.00 96.31 75 ASP A O 1
ATOM 614 N N . ASN A 1 76 ? 9.872 -7.170 -2.551 1.00 93.56 76 ASN A N 1
ATOM 615 C CA . ASN A 1 76 ? 10.231 -8.436 -1.925 1.00 93.56 76 ASN A CA 1
ATOM 616 C C . ASN A 1 76 ? 10.071 -8.359 -0.399 1.00 93.56 76 ASN A C 1
ATOM 618 O O . ASN A 1 76 ? 8.965 -8.522 0.109 1.00 93.56 76 ASN A O 1
ATOM 622 N N . ASN A 1 77 ? 11.168 -8.090 0.311 1.00 90.31 77 ASN A N 1
ATOM 623 C CA . ASN A 1 77 ? 11.210 -7.931 1.767 1.00 90.31 77 ASN A CA 1
ATOM 624 C C . ASN A 1 77 ? 11.776 -6.562 2.186 1.00 90.31 77 ASN A C 1
ATOM 626 O O . ASN A 1 77 ? 12.015 -6.336 3.369 1.00 90.31 77 ASN A O 1
ATOM 630 N N . LYS A 1 78 ? 12.042 -5.661 1.231 1.00 95.38 78 LYS A N 1
ATOM 631 C CA . LYS A 1 78 ? 12.555 -4.318 1.508 1.00 95.38 78 LYS A CA 1
ATOM 632 C C . LYS A 1 78 ? 11.401 -3.324 1.511 1.00 95.38 78 LYS A C 1
ATOM 634 O O . LYS A 1 78 ? 10.685 -3.215 0.518 1.00 95.38 78 LYS A O 1
ATOM 639 N N . THR A 1 79 ? 11.270 -2.557 2.585 1.00 96.06 79 THR A N 1
ATOM 640 C CA . THR A 1 79 ? 10.345 -1.422 2.641 1.00 96.06 79 THR A CA 1
ATOM 641 C C . THR A 1 79 ? 10.795 -0.327 1.679 1.00 96.06 79 THR A C 1
ATOM 643 O O . THR A 1 79 ? 11.937 0.132 1.733 1.00 96.06 79 THR A O 1
ATOM 646 N N . LEU A 1 80 ? 9.897 0.055 0.774 1.00 93.38 80 LEU A N 1
ATOM 647 C CA . LEU A 1 80 ? 10.058 1.199 -0.118 1.00 93.38 80 LEU A CA 1
ATOM 648 C C . LEU A 1 80 ? 9.523 2.478 0.524 1.00 93.38 80 LEU A C 1
ATOM 650 O O . LEU A 1 80 ? 10.132 3.528 0.349 1.00 93.38 80 LEU A O 1
ATOM 654 N N . MET A 1 81 ? 8.408 2.380 1.254 1.00 93.88 81 MET A N 1
ATOM 655 C CA . MET A 1 81 ? 7.771 3.505 1.940 1.00 93.88 81 MET A CA 1
ATOM 656 C C . MET A 1 81 ? 6.901 3.027 3.110 1.00 93.88 81 MET A C 1
ATOM 658 O O . MET A 1 81 ? 6.391 1.905 3.069 1.00 93.88 81 MET A O 1
ATOM 662 N N . SER A 1 82 ? 6.720 3.897 4.106 1.00 94.69 82 SER A N 1
ATOM 663 C CA . SER A 1 82 ? 5.722 3.798 5.179 1.00 94.69 82 SER A CA 1
ATOM 664 C C . SER A 1 82 ? 5.101 5.176 5.366 1.00 94.69 82 SER A C 1
ATOM 666 O O . SER A 1 82 ? 5.842 6.129 5.607 1.00 94.69 82 SER A O 1
ATOM 668 N N . VAL A 1 83 ? 3.788 5.304 5.208 1.00 92.56 83 VAL A N 1
ATOM 669 C CA . VAL A 1 83 ? 3.067 6.571 5.392 1.00 92.56 83 VAL A CA 1
ATOM 670 C C . VAL A 1 83 ? 1.940 6.379 6.401 1.00 92.56 83 VAL A C 1
ATOM 672 O O . VAL A 1 83 ? 1.146 5.449 6.271 1.00 92.56 83 VAL A O 1
ATOM 675 N N . GLY A 1 84 ? 1.874 7.267 7.387 1.00 90.75 84 GLY A N 1
ATOM 676 C CA . GLY A 1 84 ? 0.860 7.278 8.438 1.00 90.75 84 GLY A CA 1
ATOM 677 C C . GLY A 1 84 ? 0.333 8.688 8.688 1.00 90.75 84 GLY A C 1
ATOM 678 O O . GLY A 1 84 ? 0.442 9.550 7.817 1.00 90.75 84 GLY A O 1
ATOM 679 N N . ASP A 1 85 ? -0.217 8.900 9.884 1.00 83.25 85 ASP A N 1
ATOM 680 C CA . ASP A 1 85 ? -0.693 10.203 10.377 1.00 83.25 85 ASP A CA 1
ATOM 681 C C . ASP A 1 85 ? -1.767 10.848 9.481 1.00 83.25 85 ASP A C 1
ATOM 683 O O . ASP A 1 85 ? -1.744 12.038 9.167 1.00 83.25 85 ASP A O 1
ATOM 687 N N . PHE A 1 86 ? -2.736 10.039 9.044 1.00 86.69 86 PHE A N 1
ATOM 688 C CA . PHE A 1 86 ? -3.875 10.520 8.268 1.00 86.69 86 PHE A CA 1
ATOM 689 C C . PHE A 1 86 ? -4.891 11.216 9.179 1.00 86.69 86 PHE A C 1
ATOM 691 O O . PHE A 1 86 ? -5.546 10.566 9.996 1.00 86.69 86 PHE A O 1
ATOM 698 N N . GLU A 1 87 ? -5.081 12.521 8.989 1.00 80.75 87 GLU A N 1
ATOM 699 C CA . GLU A 1 87 ? -6.039 13.317 9.761 1.00 80.75 87 GLU A CA 1
ATOM 700 C C . GLU A 1 87 ? -7.090 13.983 8.860 1.00 80.75 87 GLU A C 1
ATOM 702 O O . GLU A 1 87 ? -6.789 14.510 7.787 1.00 80.75 87 GLU A O 1
ATOM 707 N N . GLU A 1 88 ? -8.354 13.943 9.298 1.00 82.25 88 GLU A N 1
ATOM 708 C CA . GLU A 1 88 ? -9.406 14.794 8.733 1.00 82.25 88 GLU A CA 1
ATOM 709 C C . GLU A 1 88 ? -9.164 16.231 9.209 1.00 82.25 88 GLU A C 1
ATOM 711 O O . GLU A 1 88 ? -8.820 16.465 10.368 1.00 82.25 88 GLU A O 1
ATOM 716 N N . GLY A 1 89 ? -9.364 17.209 8.333 1.00 81.25 89 GLY A N 1
ATOM 717 C CA . GLY A 1 89 ? -9.072 18.596 8.668 1.00 81.25 89 GLY A CA 1
ATOM 718 C C . GLY A 1 89 ? -9.630 19.570 7.649 1.00 81.25 89 GLY A C 1
ATOM 719 O O . GLY A 1 89 ? -10.133 19.172 6.602 1.00 81.25 89 GLY A O 1
ATOM 720 N N . LYS A 1 90 ? -9.539 20.857 7.971 1.00 82.25 90 LYS A N 1
ATOM 721 C CA . LYS A 1 90 ? -9.877 21.948 7.062 1.00 82.25 90 LYS A CA 1
ATOM 722 C C . LYS A 1 90 ? -8.655 22.839 6.900 1.00 82.25 90 LYS A C 1
ATOM 724 O O . LYS A 1 90 ? -8.107 23.287 7.907 1.00 82.25 90 LYS A O 1
ATOM 729 N N . SER A 1 91 ? -8.214 23.055 5.666 1.00 79.50 91 SER A N 1
ATOM 730 C CA . SER A 1 91 ? -7.104 23.959 5.368 1.00 79.50 91 SER A CA 1
ATOM 731 C C . SER A 1 91 ? -7.505 25.420 5.604 1.00 79.50 91 SER A C 1
ATOM 733 O O . SER A 1 91 ? -8.693 25.745 5.703 1.00 79.50 91 SER A O 1
ATOM 735 N N . GLU A 1 92 ? -6.517 26.315 5.681 1.00 77.00 92 GLU A N 1
ATOM 736 C CA . GLU A 1 92 ? -6.751 27.764 5.810 1.00 77.00 92 GLU A CA 1
ATOM 737 C C . GLU A 1 92 ? -7.578 28.325 4.641 1.00 77.00 92 GLU A C 1
ATOM 739 O O . GLU A 1 92 ? -8.400 29.220 4.836 1.00 77.00 92 GLU A O 1
ATOM 744 N N . ASP A 1 93 ? -7.442 27.721 3.458 1.00 81.25 93 ASP A N 1
ATOM 745 C CA . ASP A 1 93 ? -8.192 28.061 2.243 1.00 81.25 93 ASP A CA 1
ATOM 746 C C . ASP A 1 93 ? -9.607 27.449 2.212 1.00 81.25 93 ASP A C 1
ATOM 748 O O . ASP A 1 93 ? -10.373 27.647 1.268 1.00 81.25 93 ASP A O 1
ATOM 752 N N . GLY A 1 94 ? -9.986 26.717 3.264 1.00 75.62 94 GLY A N 1
ATOM 753 C CA . GLY A 1 94 ? -11.311 26.136 3.439 1.00 75.62 94 GLY A CA 1
ATOM 754 C C . GLY A 1 94 ? -11.518 24.777 2.770 1.00 75.62 94 GLY A C 1
ATOM 755 O O . GLY A 1 94 ? -12.648 24.286 2.799 1.00 75.62 94 GLY A O 1
ATOM 756 N N . GLU A 1 95 ? -10.475 24.157 2.209 1.00 79.44 95 GLU A N 1
ATOM 757 C CA . GLU A 1 95 ? -10.560 22.793 1.676 1.00 79.44 95 GLU A CA 1
ATOM 758 C C . GLU A 1 95 ? -10.685 21.781 2.819 1.00 79.44 95 GLU A C 1
ATOM 760 O O . GLU A 1 95 ? -9.921 21.817 3.781 1.00 79.44 95 GLU A O 1
ATOM 765 N N . GLU A 1 96 ? -11.661 20.880 2.724 1.00 81.25 96 GLU A N 1
ATOM 766 C CA . GLU A 1 96 ? -11.911 19.844 3.728 1.00 81.25 96 GLU A CA 1
ATOM 767 C C . GLU A 1 96 ? -11.305 18.508 3.286 1.00 81.25 96 GLU A C 1
ATOM 769 O O . GLU A 1 96 ? -11.652 17.962 2.237 1.00 81.25 96 GLU A O 1
ATOM 774 N N . THR A 1 97 ? -10.428 17.952 4.118 1.00 76.81 97 THR A N 1
ATOM 775 C CA . THR A 1 97 ? -9.889 16.601 3.963 1.00 76.81 97 THR A CA 1
ATOM 776 C C . THR A 1 97 ? -10.860 15.605 4.580 1.00 76.81 97 THR A C 1
ATOM 778 O O . THR A 1 97 ? -10.998 15.525 5.802 1.00 76.81 97 THR A O 1
ATOM 781 N N . VAL A 1 98 ? -11.519 14.821 3.727 1.00 79.81 98 VAL A N 1
ATOM 782 C CA . VAL A 1 98 ? -12.410 13.726 4.131 1.00 79.81 98 VAL A CA 1
ATOM 783 C C . VAL A 1 98 ? -11.685 12.395 3.947 1.00 79.81 98 VAL A C 1
ATOM 785 O O . VAL A 1 98 ? -11.233 12.084 2.846 1.00 79.81 98 VAL A O 1
ATOM 788 N N . LEU A 1 99 ? -11.603 11.585 5.007 1.00 85.81 99 LEU A N 1
ATOM 789 C CA . LEU A 1 99 ? -10.905 10.293 4.981 1.00 85.81 99 LEU A CA 1
ATOM 790 C C . LEU A 1 99 ? -11.831 9.090 4.768 1.00 85.81 99 LEU A C 1
ATOM 792 O O . LEU A 1 99 ? -11.341 7.969 4.715 1.00 85.81 99 LEU A O 1
ATOM 796 N N . TYR A 1 100 ? -13.150 9.269 4.659 1.00 85.56 100 TYR A N 1
ATOM 797 C CA . TYR A 1 100 ? -14.083 8.166 4.408 1.00 85.56 100 TYR A CA 1
ATOM 798 C C . TYR A 1 100 ? -14.916 8.378 3.132 1.00 85.56 100 TYR A C 1
ATOM 800 O O . TYR A 1 100 ? -15.597 9.399 3.028 1.00 85.56 100 TYR A O 1
ATOM 808 N N . PRO A 1 101 ? -14.954 7.400 2.202 1.00 87.19 101 PRO A N 1
ATOM 809 C CA . PRO A 1 101 ? -14.118 6.195 2.155 1.00 87.19 101 PRO A CA 1
ATOM 810 C C . PRO A 1 101 ? -12.640 6.550 1.956 1.00 87.19 101 PRO A C 1
ATOM 812 O O . PRO A 1 101 ? -12.316 7.477 1.216 1.00 87.19 101 PRO A O 1
ATOM 815 N N . PHE A 1 102 ? -11.743 5.805 2.604 1.00 91.94 102 PHE A N 1
ATOM 816 C CA . PHE A 1 102 ? -10.325 6.155 2.599 1.00 91.94 102 PHE A CA 1
ATOM 817 C C . PHE A 1 102 ? -9.708 6.049 1.205 1.00 91.94 102 PHE A C 1
ATOM 819 O O . PHE A 1 102 ? -9.858 5.038 0.515 1.00 91.94 102 PHE A O 1
ATOM 826 N N . SER A 1 103 ? -8.988 7.090 0.792 1.00 91.81 103 SER A N 1
ATOM 827 C CA . SER A 1 103 ? -8.224 7.113 -0.451 1.00 91.81 103 SER A CA 1
ATOM 828 C C . SER A 1 103 ? -6.999 8.000 -0.282 1.00 91.81 103 SER A C 1
ATOM 830 O O . SER A 1 103 ? -7.141 9.188 -0.019 1.00 91.81 103 SER A O 1
ATOM 832 N N . ALA A 1 104 ? -5.811 7.442 -0.493 1.00 90.75 104 ALA A N 1
ATOM 833 C CA . ALA A 1 104 ? -4.560 8.188 -0.400 1.00 90.75 104 ALA A CA 1
ATOM 834 C C . ALA A 1 104 ? -3.523 7.664 -1.395 1.00 90.75 104 ALA A C 1
ATOM 836 O O . ALA A 1 104 ? -3.491 6.471 -1.726 1.00 90.75 104 ALA A O 1
ATOM 837 N N . GLU A 1 105 ? -2.659 8.560 -1.862 1.00 92.19 105 GLU A N 1
ATOM 838 C CA . GLU A 1 105 ? -1.412 8.173 -2.512 1.00 92.19 105 GLU A CA 1
ATOM 839 C C . GLU A 1 105 ? -0.404 7.751 -1.440 1.00 92.19 105 GLU A C 1
ATOM 841 O O . GLU A 1 105 ? -0.243 8.432 -0.432 1.00 92.19 105 GLU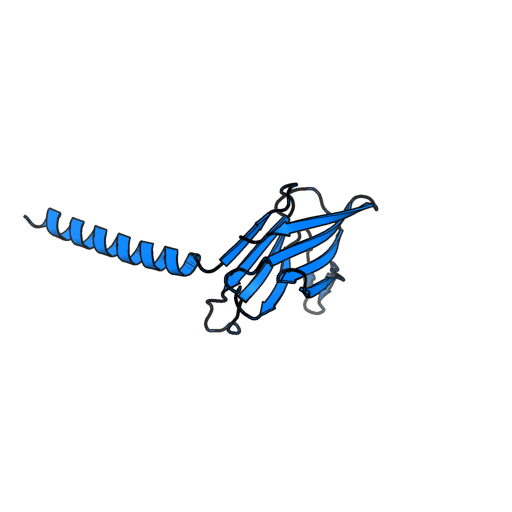 A O 1
ATOM 846 N N . PHE A 1 106 ? 0.255 6.610 -1.638 1.00 90.69 106 PHE A N 1
ATOM 847 C CA . PHE A 1 106 ? 1.217 6.062 -0.675 1.00 90.69 106 PHE A CA 1
ATOM 848 C C . PHE A 1 106 ? 2.645 5.985 -1.219 1.00 90.69 106 PHE A C 1
ATOM 850 O O . PHE A 1 106 ? 3.574 5.717 -0.459 1.00 90.69 106 PHE A O 1
ATOM 857 N N . TYR A 1 107 ? 2.845 6.152 -2.531 1.00 90.44 107 TYR A N 1
ATOM 858 C CA . TYR A 1 107 ? 4.173 6.060 -3.134 1.00 90.44 107 TYR A CA 1
ATOM 859 C C . TYR A 1 107 ? 4.251 6.765 -4.487 1.00 90.44 107 TYR A C 1
ATOM 861 O O . TYR A 1 107 ? 3.374 6.577 -5.326 1.00 90.44 107 TYR A O 1
ATOM 869 N N . GLY A 1 108 ? 5.342 7.490 -4.726 1.00 90.06 108 GLY A N 1
ATOM 870 C CA . GLY A 1 108 ? 5.769 7.959 -6.044 1.00 90.06 108 GLY A CA 1
ATOM 871 C C . GLY A 1 108 ? 7.179 7.443 -6.328 1.00 90.06 108 GLY A C 1
ATOM 872 O O . GLY A 1 108 ? 8.062 7.595 -5.485 1.00 90.06 108 GLY A O 1
ATOM 873 N N . GLY A 1 109 ? 7.411 6.795 -7.473 1.00 88.81 109 GLY A N 1
ATOM 874 C CA . GLY A 1 109 ? 8.744 6.258 -7.773 1.00 88.81 109 GLY A CA 1
ATOM 875 C C . GLY A 1 109 ? 8.888 5.492 -9.086 1.00 88.81 109 GLY A C 1
ATOM 876 O O . GLY A 1 109 ? 8.110 5.663 -10.026 1.00 88.81 109 GLY A O 1
ATOM 877 N N . ASP A 1 110 ? 9.913 4.642 -9.139 1.00 89.56 110 ASP A N 1
ATOM 878 C CA . ASP A 1 110 ? 10.263 3.837 -10.311 1.00 89.56 110 ASP A CA 1
ATOM 879 C C . ASP A 1 110 ? 9.327 2.649 -10.523 1.00 89.56 110 ASP A C 1
ATOM 881 O O . ASP A 1 110 ? 8.923 1.974 -9.585 1.00 89.56 110 ASP A O 1
ATOM 885 N N . GLY A 1 111 ? 9.082 2.306 -11.786 1.00 89.81 111 GLY A N 1
ATOM 886 C CA . GLY A 1 111 ? 8.206 1.190 -12.132 1.00 89.81 111 GLY A CA 1
ATOM 887 C C . GLY A 1 111 ? 8.633 -0.178 -11.579 1.00 89.81 111 GLY A C 1
ATOM 888 O O . GLY A 1 111 ? 9.810 -0.414 -11.290 1.00 89.81 111 GLY A O 1
ATOM 889 N N . PRO A 1 112 ? 7.681 -1.124 -11.494 1.00 91.31 112 PRO A N 1
ATOM 890 C CA . PRO A 1 112 ? 7.930 -2.452 -10.966 1.00 91.31 112 PRO A CA 1
ATOM 891 C C . PRO A 1 112 ? 8.949 -3.223 -11.809 1.00 91.31 112 PRO A C 1
ATOM 893 O O . PRO A 1 112 ? 8.946 -3.189 -13.043 1.00 91.31 112 PRO A O 1
ATOM 896 N N . LYS A 1 113 ? 9.812 -3.971 -11.123 1.00 92.06 113 LYS A N 1
ATOM 897 C CA . LYS A 1 113 ? 10.878 -4.782 -11.712 1.00 92.06 113 LYS A CA 1
ATOM 898 C C . LYS A 1 113 ? 10.400 -6.209 -11.955 1.00 92.06 113 LYS A C 1
ATOM 900 O O . LYS A 1 113 ? 9.681 -6.805 -11.151 1.00 92.06 113 LYS A O 1
ATOM 905 N N . LYS A 1 114 ? 10.821 -6.795 -13.077 1.00 88.69 114 LYS A N 1
ATOM 906 C CA . LYS A 1 114 ? 10.453 -8.171 -13.434 1.00 88.69 114 LYS A CA 1
ATOM 907 C C . LYS A 1 114 ? 10.985 -9.155 -12.385 1.00 88.69 114 LYS A C 1
ATOM 909 O O . LYS A 1 114 ? 12.165 -9.129 -12.062 1.00 88.69 114 LYS A O 1
ATOM 914 N N . GLY A 1 115 ? 10.119 -10.043 -11.896 1.00 90.81 115 GLY A N 1
ATOM 915 C CA . GLY A 1 115 ? 10.467 -11.067 -10.900 1.00 90.81 115 GLY A CA 1
ATOM 916 C C . GLY A 1 115 ? 10.385 -10.604 -9.442 1.00 90.81 115 GLY A C 1
ATOM 917 O O . GLY A 1 115 ? 10.491 -11.438 -8.550 1.00 90.81 115 GLY A O 1
ATOM 918 N N . HIS A 1 116 ? 10.147 -9.315 -9.196 1.00 95.31 116 HIS A N 1
ATOM 919 C CA . HIS A 1 116 ? 9.988 -8.771 -7.853 1.00 95.31 116 HIS A CA 1
ATOM 920 C C . HIS A 1 116 ? 8.561 -8.983 -7.324 1.00 95.31 116 HIS A C 1
ATOM 922 O O . HIS A 1 116 ? 7.589 -9.055 -8.086 1.00 95.31 116 HIS A O 1
ATOM 928 N N . ILE A 1 117 ? 8.430 -9.103 -6.003 1.00 96.38 117 ILE A N 1
ATOM 929 C CA . ILE A 1 117 ? 7.154 -9.288 -5.310 1.00 96.38 117 ILE A CA 1
ATOM 930 C C . ILE A 1 117 ? 6.811 -8.005 -4.564 1.00 96.38 117 ILE A C 1
ATOM 932 O O . ILE A 1 117 ? 7.335 -7.756 -3.487 1.00 96.38 117 ILE A O 1
ATOM 936 N N . TYR A 1 118 ? 5.886 -7.226 -5.110 1.00 96.88 118 TYR A N 1
ATOM 937 C CA . TYR A 1 118 ? 5.398 -6.016 -4.458 1.00 96.88 118 TYR A CA 1
ATOM 938 C C . 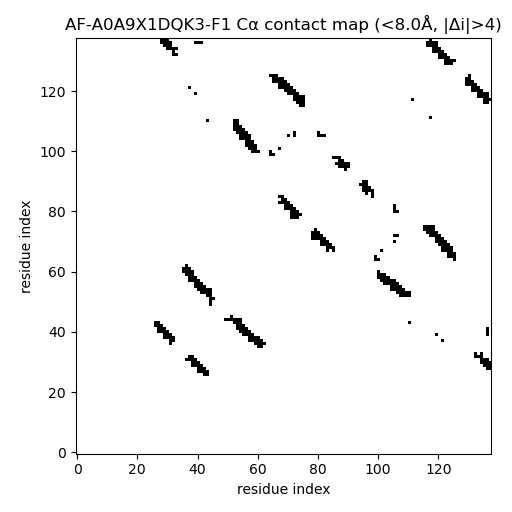TYR A 1 118 ? 4.235 -6.335 -3.518 1.00 96.88 118 TYR A C 1
ATOM 940 O O . TYR A 1 118 ? 3.289 -7.015 -3.932 1.00 96.88 118 TYR A O 1
ATOM 948 N N . LYS A 1 119 ? 4.276 -5.852 -2.273 1.00 97.75 119 LYS A N 1
ATOM 949 C CA . LYS A 1 119 ? 3.160 -5.981 -1.321 1.00 97.75 119 LYS A CA 1
ATOM 950 C C . LYS A 1 119 ? 2.813 -4.643 -0.692 1.00 97.75 119 LYS A C 1
ATOM 952 O O . LYS A 1 119 ? 3.686 -3.810 -0.469 1.00 97.75 119 LYS A O 1
ATOM 957 N N . VAL A 1 120 ? 1.533 -4.478 -0.390 1.00 97.81 120 VAL A N 1
ATOM 958 C CA . VAL A 1 120 ? 1.016 -3.384 0.429 1.00 97.81 120 VAL A CA 1
ATOM 959 C C . VAL A 1 120 ? 0.524 -3.975 1.742 1.00 97.81 120 VAL A C 1
ATOM 961 O O . VAL A 1 120 ? -0.113 -5.033 1.752 1.00 97.81 120 VAL A O 1
ATOM 964 N N . HIS A 1 121 ? 0.847 -3.288 2.827 1.00 97.88 121 HIS A N 1
ATOM 965 C CA . HIS A 1 121 ? 0.376 -3.573 4.170 1.00 97.88 121 HIS A CA 1
ATOM 966 C C . HIS A 1 121 ? -0.415 -2.360 4.643 1.00 97.88 121 HIS A C 1
ATOM 968 O O . HIS A 1 121 ? 0.092 -1.245 4.567 1.00 97.88 121 HIS A O 1
ATOM 974 N N . VAL A 1 122 ? -1.649 -2.570 5.083 1.00 97.25 122 VAL A N 1
ATOM 975 C CA . VAL A 1 122 ? -2.520 -1.505 5.586 1.00 97.25 122 VAL A CA 1
ATOM 976 C C . VAL A 1 122 ? -2.835 -1.823 7.029 1.00 97.25 122 VAL A C 1
ATOM 978 O O . VAL A 1 122 ? -3.495 -2.830 7.293 1.00 97.25 122 VAL A O 1
ATOM 981 N N . THR A 1 123 ? -2.371 -0.979 7.940 1.00 96.94 123 THR A N 1
ATOM 982 C CA . THR A 1 123 ? -2.721 -1.055 9.354 1.00 96.94 123 THR A CA 1
ATOM 983 C C . THR A 1 123 ? -3.851 -0.077 9.627 1.00 96.94 123 THR A C 1
ATOM 985 O O . THR A 1 123 ? -3.756 1.102 9.289 1.00 96.94 123 THR A O 1
ATOM 988 N N . TRP A 1 124 ? -4.947 -0.567 10.191 1.00 95.12 124 TRP A N 1
ATOM 989 C CA . TRP A 1 124 ? -6.163 0.204 10.415 1.00 95.12 124 TRP A CA 1
ATOM 990 C C . TRP A 1 124 ? -6.863 -0.224 11.699 1.00 95.12 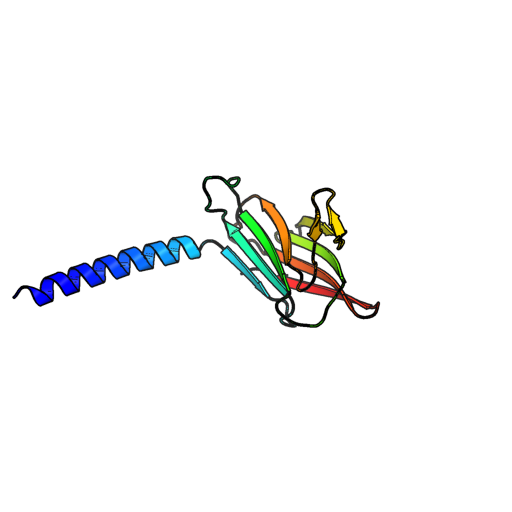124 TRP A C 1
ATOM 992 O O . TRP A 1 124 ? -6.686 -1.338 12.188 1.00 95.12 124 TRP A O 1
ATOM 1002 N N . LYS A 1 125 ? -7.689 0.667 12.240 1.00 94.19 125 LYS A N 1
ATOM 1003 C CA . LYS A 1 125 ? -8.382 0.489 13.509 1.00 94.19 125 LYS A CA 1
ATOM 1004 C C . LYS A 1 125 ? -9.892 0.505 13.321 1.00 94.19 125 LYS A C 1
ATOM 1006 O O . LYS A 1 125 ? -10.438 1.472 12.790 1.00 94.19 125 LYS A O 1
ATOM 1011 N N . ASP A 1 126 ? -10.566 -0.521 13.833 1.00 92.56 126 ASP A N 1
ATOM 1012 C CA . ASP A 1 126 ? -12.023 -0.542 14.013 1.00 92.56 126 ASP A CA 1
ATOM 1013 C C . ASP A 1 126 ? -12.357 -0.748 15.487 1.00 92.56 126 ASP A C 1
ATOM 1015 O O . ASP A 1 126 ? -11.838 -1.649 16.149 1.00 92.56 126 ASP A O 1
ATOM 1019 N N . LYS A 1 127 ? -13.203 0.135 16.029 1.00 90.25 127 LYS A N 1
ATOM 1020 C CA . LYS A 1 127 ? -13.664 0.101 17.432 1.00 90.25 127 LYS A CA 1
ATOM 1021 C C . LYS A 1 127 ? -12.524 -0.115 18.437 1.00 90.25 127 LYS A C 1
ATOM 1023 O O . LYS A 1 127 ? -12.653 -0.855 19.410 1.00 90.25 127 LYS A O 1
ATOM 1028 N N . GLY A 1 128 ? -11.385 0.527 18.186 1.00 89.06 128 GLY A N 1
ATOM 1029 C CA . GLY A 1 128 ? -10.209 0.471 19.051 1.00 89.06 128 GLY A CA 1
ATOM 1030 C C . GLY A 1 128 ? -9.267 -0.719 18.820 1.00 89.06 128 GLY A C 1
ATOM 1031 O O . GLY A 1 128 ? -8.190 -0.735 19.414 1.00 89.06 128 GLY A O 1
ATOM 1032 N N . LYS A 1 129 ? -9.619 -1.685 17.963 1.00 93.94 129 LYS A N 1
ATOM 1033 C CA . LYS A 1 129 ? -8.780 -2.843 17.626 1.00 93.94 129 LYS A CA 1
ATOM 1034 C C . LYS A 1 129 ? -8.004 -2.580 16.343 1.00 93.94 129 LYS A C 1
ATOM 1036 O O . LYS A 1 129 ? -8.602 -2.180 15.352 1.00 93.94 129 LYS A O 1
ATOM 1041 N N . SER A 1 130 ? -6.692 -2.798 16.387 1.00 95.25 130 SER A N 1
ATOM 1042 C CA . SER A 1 130 ? -5.816 -2.651 15.223 1.00 95.25 130 SER A CA 1
ATOM 1043 C C . SER A 1 130 ? -5.781 -3.951 14.413 1.00 95.25 130 SER A C 1
ATOM 1045 O O . SER A 1 130 ? -5.777 -5.053 14.972 1.00 95.25 130 SER A O 1
ATOM 1047 N N . HIS A 1 131 ? -5.787 -3.805 13.095 1.00 95.88 131 HIS A N 1
ATOM 1048 C CA . HIS A 1 131 ? -5.803 -4.854 12.087 1.00 95.88 131 HIS A CA 1
ATOM 1049 C C . HIS A 1 131 ? -4.752 -4.525 11.032 1.00 95.88 131 HIS A C 1
ATOM 1051 O O . HIS A 1 131 ? -4.598 -3.362 10.671 1.00 95.88 131 HIS A O 1
ATOM 1057 N N . THR A 1 132 ? -4.074 -5.538 10.492 1.00 97.06 132 THR A N 1
ATOM 1058 C CA . THR A 1 132 ? -3.140 -5.347 9.377 1.00 97.06 132 THR A CA 1
ATOM 1059 C C . THR A 1 132 ? -3.480 -6.288 8.234 1.00 97.06 132 THR A C 1
ATOM 1061 O O . THR A 1 132 ? -3.336 -7.505 8.355 1.00 97.06 132 THR A O 1
ATOM 1064 N N . ASP A 1 133 ? -3.871 -5.719 7.099 1.00 97.38 133 ASP A N 1
ATOM 1065 C CA . ASP A 1 133 ? -4.086 -6.460 5.860 1.00 97.38 133 ASP A CA 1
ATOM 1066 C C . ASP A 1 133 ? -2.828 -6.407 5.000 1.00 97.38 133 ASP A C 1
ATOM 1068 O O . ASP A 1 133 ? -2.308 -5.333 4.716 1.00 97.38 133 ASP A O 1
ATOM 1072 N N . SER A 1 134 ? -2.339 -7.568 4.561 1.00 97.56 134 SER A N 1
ATOM 1073 C CA . SER A 1 134 ? -1.133 -7.682 3.733 1.00 97.56 134 SER A CA 1
ATOM 1074 C C . SER A 1 134 ? -1.450 -8.394 2.429 1.00 97.56 134 SER A C 1
ATOM 1076 O O . SER A 1 134 ? -1.874 -9.547 2.442 1.00 97.56 134 SER A O 1
ATOM 1078 N N . PHE A 1 135 ? -1.212 -7.746 1.291 1.00 98.06 135 PHE A N 1
ATOM 1079 C CA . PHE A 1 135 ? -1.562 -8.329 -0.002 1.00 98.06 135 PHE A CA 1
ATOM 1080 C C . PHE A 1 135 ? -0.591 -7.944 -1.114 1.00 98.06 135 PHE A C 1
ATOM 1082 O O . PHE A 1 135 ? 0.047 -6.893 -1.108 1.00 98.06 135 PHE A O 1
ATOM 1089 N N . ARG A 1 136 ? -0.457 -8.852 -2.083 1.00 97.25 136 ARG A N 1
ATOM 1090 C CA . ARG A 1 136 ? 0.457 -8.716 -3.220 1.00 97.25 136 ARG A CA 1
ATOM 1091 C C . ARG A 1 136 ? -0.187 -7.913 -4.348 1.00 97.25 136 ARG A C 1
ATOM 1093 O O . ARG A 1 136 ? -1.341 -8.162 -4.690 1.00 97.25 136 ARG A O 1
ATOM 1100 N N . LEU A 1 137 ? 0.605 -7.055 -4.989 1.00 96.00 137 LEU A N 1
ATOM 1101 C CA . LEU A 1 137 ? 0.256 -6.441 -6.268 1.00 96.00 137 LEU A CA 1
ATOM 1102 C C . LEU A 1 137 ? 0.677 -7.366 -7.420 1.00 96.00 137 LEU A C 1
ATOM 1104 O O . LEU A 1 137 ? 1.787 -7.915 -7.415 1.00 96.00 137 LEU A O 1
ATOM 1108 N N . LYS A 1 138 ? -0.225 -7.574 -8.378 1.00 90.25 138 LYS A N 1
ATOM 1109 C CA . LYS A 1 138 ? -0.046 -8.453 -9.537 1.00 90.25 138 LYS A CA 1
ATOM 1110 C C . LYS A 1 138 ? -0.266 -7.695 -10.837 1.00 90.25 138 LYS A C 1
ATOM 1112 O O . LYS A 1 138 ? -1.056 -6.723 -10.824 1.00 90.25 138 LYS A O 1
#